Protein AF-A0A377CX10-F1 (afdb_monomer_lite)

Sequence (131 aa):
MAEQKCSKILAFAHIMMVLTVMFFVFSCVLSLTPADLAAAKEQNISILSYLANHFNAPVIAWMAPIIAIIAITKSFLGHYLGAREGFNGMVIKSLRGKGKSIEINKLNRITALFMLVTTWIVATLNPSILV

Secondary structure (DSSP, 8-state):
-HHHHHHHHHHHHHHHHHHHHHHHHHHHHHHS-HHHHHHHHHTT--HHHHHHHHTT-HHHHHHHHHHHHHHHHHHHHHHHHHHHHHHHHHHHHHHHTTT----HHHHHHHHHHHHHHHHHHHHHT---S--

Radius of gyration: 20.8 Å; chains: 1; bounding box: 44×31×50 Å

Organism: Escherichia coli (NCBI:txid562)

pLDDT: mean 85.75, std 7.41, range [42.53, 96.75]

Foldseek 3Di:
DVVVVVVVVVVVVVVVVVVVVVVVVVVLPVVDDPVLVVVCQVVLHDSLCSCCVVVVPVVSNVVVVVVVVVVCVVVCVVCLVVQLVVQLVVVQVVQVVVVHHDDPVVSSVVSVVVVVVVVVVCVVVVPRPPD

Structure (mmCIF, N/CA/C/O backbone):
data_AF-A0A377CX10-F1
#
_entry.id   AF-A0A377CX10-F1
#
loop_
_atom_site.group_PDB
_atom_site.id
_atom_site.type_symbol
_atom_site.label_atom_id
_atom_site.label_alt_id
_atom_site.label_comp_id
_atom_site.label_asym_id
_atom_site.label_entity_id
_atom_site.label_seq_id
_atom_site.pdbx_PDB_ins_code
_atom_site.Cartn_x
_atom_site.Cartn_y
_atom_site.Cartn_z
_atom_site.occupancy
_atom_site.B_iso_or_equiv
_atom_site.auth_seq_id
_atom_site.auth_comp_id
_atom_site.auth_asym_id
_atom_site.auth_atom_id
_atom_site.pdbx_PDB_model_num
ATOM 1 N N . MET A 1 1 ? 16.062 14.498 25.270 1.00 61.44 1 MET A N 1
ATOM 2 C CA . MET A 1 1 ? 17.127 13.808 24.492 1.00 61.44 1 MET A CA 1
ATOM 3 C C . MET A 1 1 ? 16.596 12.645 23.644 1.00 61.44 1 MET A C 1
ATOM 5 O O . MET A 1 1 ? 17.013 12.532 22.497 1.00 61.44 1 MET A O 1
ATOM 9 N N . ALA A 1 2 ? 15.685 11.801 24.154 1.00 74.69 2 ALA A N 1
ATOM 10 C CA . ALA A 1 2 ? 15.096 10.694 23.383 1.00 74.69 2 ALA A CA 1
ATOM 11 C C . ALA A 1 2 ? 14.284 11.163 22.156 1.00 74.69 2 ALA A C 1
ATOM 13 O O . ALA A 1 2 ? 14.487 10.637 21.067 1.00 74.69 2 ALA A O 1
ATOM 14 N N . GLU A 1 3 ? 13.465 12.213 22.291 1.00 82.62 3 GLU A N 1
ATOM 15 C CA . GLU A 1 3 ? 12.688 12.771 21.168 1.00 82.62 3 GLU A CA 1
ATOM 16 C C . GLU A 1 3 ? 13.556 13.279 20.013 1.00 82.62 3 GLU A C 1
ATOM 18 O O . GLU A 1 3 ? 13.251 13.019 18.856 1.00 82.62 3 GLU A O 1
ATOM 23 N N . GLN A 1 4 ? 14.680 13.944 20.300 1.00 85.38 4 GLN A N 1
ATOM 24 C CA . GLN A 1 4 ? 15.583 14.438 19.252 1.00 85.38 4 GLN A CA 1
ATOM 25 C C . GLN A 1 4 ? 16.254 13.294 18.481 1.00 85.38 4 GLN A C 1
ATOM 27 O O . GLN A 1 4 ? 16.396 13.372 17.262 1.00 85.38 4 GLN A O 1
ATOM 32 N N . LYS A 1 5 ? 16.655 12.216 19.172 1.00 84.56 5 LYS A N 1
ATOM 33 C CA . LYS A 1 5 ? 17.199 11.016 18.516 1.00 84.56 5 LYS A CA 1
ATOM 34 C C . LYS A 1 5 ? 16.119 10.292 17.708 1.00 84.56 5 LYS A C 1
ATOM 36 O O . LYS A 1 5 ? 16.375 9.923 16.568 1.00 84.56 5 LYS A O 1
ATOM 41 N N . CYS A 1 6 ? 14.916 10.153 18.263 1.00 91.38 6 CYS A N 1
ATOM 42 C CA . CYS A 1 6 ? 13.776 9.543 17.581 1.00 91.38 6 CYS A CA 1
ATOM 43 C C . CYS A 1 6 ? 13.382 10.327 16.321 1.00 91.38 6 CYS A C 1
ATOM 45 O O . CYS A 1 6 ? 13.216 9.738 15.259 1.00 91.38 6 CYS A O 1
ATOM 47 N N . SER A 1 7 ? 13.317 11.657 16.414 1.00 91.62 7 SER A N 1
ATOM 48 C CA . SER A 1 7 ? 13.024 12.550 15.289 1.00 91.62 7 SER A CA 1
ATOM 49 C C . SER A 1 7 ? 14.076 12.436 14.180 1.00 91.62 7 SER A C 1
ATOM 51 O O . SER A 1 7 ? 13.725 12.291 13.012 1.00 91.62 7 SER A O 1
ATOM 53 N N . LYS A 1 8 ? 15.369 12.378 14.533 1.00 92.12 8 LYS A N 1
ATOM 54 C CA . LYS A 1 8 ? 16.454 12.145 13.563 1.00 92.12 8 LYS A CA 1
ATOM 55 C C . LYS A 1 8 ? 16.336 10.796 12.852 1.00 92.12 8 LYS A C 1
ATOM 57 O O . LYS A 1 8 ? 16.504 10.740 11.637 1.00 92.12 8 LYS A O 1
ATOM 62 N N . ILE A 1 9 ? 16.037 9.724 13.588 1.00 94.50 9 ILE A N 1
ATOM 63 C CA . ILE A 1 9 ? 15.842 8.386 13.006 1.00 94.50 9 ILE A CA 1
ATOM 64 C C . ILE A 1 9 ? 14.635 8.390 12.067 1.00 94.50 9 ILE A C 1
ATOM 66 O O . ILE A 1 9 ? 14.729 7.873 10.958 1.00 94.50 9 ILE A O 1
ATOM 70 N N . LEU A 1 10 ? 13.524 9.004 12.480 1.00 93.12 10 LEU A N 1
ATOM 71 C CA . LEU A 1 10 ? 12.310 9.085 11.673 1.00 93.12 10 LEU A CA 1
ATOM 72 C C . LEU A 1 10 ? 12.538 9.884 10.383 1.00 93.12 10 LEU A C 1
ATOM 74 O O . LEU A 1 10 ? 12.134 9.445 9.309 1.00 93.12 10 LEU A O 1
ATOM 78 N N . ALA A 1 11 ? 13.244 11.013 10.470 1.00 94.12 11 ALA A N 1
ATOM 79 C CA . ALA A 1 11 ? 13.621 11.805 9.305 1.00 94.12 11 ALA A CA 1
ATOM 80 C C . ALA A 1 11 ? 14.492 10.995 8.334 1.00 94.12 11 ALA A C 1
ATOM 82 O O . ALA A 1 11 ? 14.206 10.955 7.138 1.00 94.12 11 ALA A O 1
ATOM 83 N N . PHE A 1 12 ? 15.509 10.291 8.840 1.00 96.06 12 PHE A N 1
ATOM 84 C CA . PHE A 1 12 ? 16.362 9.448 8.003 1.00 96.06 12 PHE A CA 1
ATOM 85 C C . PHE A 1 12 ? 15.586 8.282 7.375 1.00 96.06 12 PHE A C 1
ATOM 87 O O . PHE A 1 12 ? 15.741 8.014 6.187 1.00 96.06 12 PHE A O 1
ATOM 94 N N . ALA A 1 13 ? 14.699 7.632 8.131 1.00 94.94 13 ALA A N 1
ATOM 95 C CA . ALA A 1 13 ? 13.842 6.564 7.624 1.00 94.94 13 ALA A CA 1
ATOM 96 C C . ALA A 1 13 ? 12.927 7.052 6.490 1.00 94.94 13 ALA A C 1
ATOM 98 O O . ALA A 1 13 ? 12.787 6.365 5.478 1.00 94.94 13 ALA A O 1
ATOM 99 N N . HIS A 1 14 ? 12.349 8.251 6.615 1.00 95.00 14 HIS A N 1
ATOM 100 C CA . HIS A 1 14 ? 11.552 8.850 5.545 1.00 95.00 14 HIS A CA 1
ATOM 101 C C . HIS A 1 14 ? 12.389 9.200 4.317 1.00 95.00 14 HIS A C 1
ATOM 103 O O . HIS A 1 14 ? 11.977 8.885 3.204 1.00 95.00 14 HIS A O 1
ATOM 109 N N . ILE A 1 15 ? 13.579 9.778 4.500 1.00 96.62 15 ILE A N 1
ATOM 110 C CA . ILE A 1 15 ? 14.500 10.064 3.391 1.00 96.62 15 ILE A CA 1
ATOM 111 C C . ILE A 1 15 ? 14.867 8.770 2.652 1.00 96.62 15 ILE A C 1
ATOM 113 O O . ILE A 1 15 ? 14.784 8.719 1.427 1.00 96.62 15 ILE A O 1
ATOM 117 N N . MET A 1 16 ? 15.204 7.702 3.380 1.00 96.12 16 MET A N 1
ATOM 118 C CA . MET A 1 16 ? 15.503 6.390 2.797 1.00 96.12 16 MET A CA 1
ATOM 119 C C . MET A 1 16 ? 14.306 5.809 2.041 1.00 96.12 16 MET A C 1
ATOM 121 O O . MET A 1 16 ? 14.467 5.300 0.932 1.00 96.12 16 MET A O 1
ATOM 125 N N . MET A 1 17 ? 13.095 5.925 2.590 1.00 94.38 17 MET A N 1
ATOM 126 C CA . MET A 1 17 ? 11.873 5.483 1.917 1.00 94.38 17 MET A CA 1
ATOM 127 C C . MET A 1 17 ? 11.654 6.236 0.599 1.00 94.38 17 MET A C 1
ATOM 129 O O . MET A 1 17 ? 11.425 5.612 -0.432 1.00 94.38 17 MET A O 1
ATOM 133 N N . VAL A 1 18 ? 11.767 7.565 0.604 1.00 95.44 18 VAL A N 1
ATOM 134 C CA . VAL A 1 18 ? 11.583 8.376 -0.608 1.00 95.44 18 VAL A CA 1
ATOM 135 C C . VAL A 1 18 ? 12.644 8.040 -1.653 1.00 95.44 18 VAL A C 1
ATOM 137 O O . VAL A 1 18 ? 12.302 7.795 -2.806 1.00 95.44 18 VAL A O 1
ATOM 140 N N . LEU A 1 19 ? 13.918 7.974 -1.259 1.00 96.75 19 LEU A N 1
ATOM 141 C CA . LEU A 1 19 ? 15.014 7.679 -2.183 1.00 96.75 19 LEU A CA 1
ATOM 142 C C . LEU A 1 19 ? 14.867 6.303 -2.832 1.00 96.75 19 LEU A C 1
ATOM 144 O O . LEU A 1 19 ? 15.042 6.179 -4.041 1.00 96.75 19 LEU A O 1
ATOM 148 N N . THR A 1 20 ? 14.507 5.282 -2.055 1.00 93.94 20 THR A N 1
ATOM 149 C CA . THR A 1 20 ? 14.314 3.922 -2.580 1.00 93.94 20 THR A CA 1
ATOM 150 C C . THR A 1 20 ? 13.128 3.833 -3.539 1.00 93.94 20 THR A C 1
ATOM 152 O O . THR A 1 20 ? 13.256 3.229 -4.603 1.00 93.94 20 THR A O 1
ATOM 155 N N . VAL A 1 21 ? 12.004 4.484 -3.224 1.00 92.12 21 VAL A N 1
ATOM 156 C CA . VAL A 1 21 ? 10.834 4.529 -4.115 1.00 92.12 21 VAL A CA 1
ATOM 157 C C . VAL A 1 21 ? 11.153 5.287 -5.403 1.00 92.12 21 VAL A C 1
ATOM 159 O O . VAL A 1 21 ? 10.852 4.794 -6.486 1.00 92.12 21 VAL A O 1
ATOM 162 N N . MET A 1 22 ? 11.802 6.451 -5.318 1.00 94.69 22 MET A N 1
ATOM 163 C CA . MET A 1 22 ? 12.169 7.233 -6.504 1.00 94.69 22 MET A CA 1
ATOM 164 C C . MET A 1 22 ? 13.180 6.498 -7.383 1.00 94.69 22 MET A C 1
ATOM 166 O O . MET A 1 22 ? 13.009 6.453 -8.598 1.00 94.69 22 MET A O 1
ATOM 170 N N . PHE A 1 23 ? 14.191 5.861 -6.786 1.00 94.19 23 PHE A N 1
ATOM 171 C CA . PHE A 1 23 ? 15.148 5.034 -7.522 1.00 94.19 23 PHE A CA 1
ATOM 172 C C . PHE A 1 23 ? 14.450 3.899 -8.282 1.00 94.19 23 PHE A C 1
ATOM 174 O O . PHE A 1 23 ? 14.726 3.683 -9.462 1.00 94.19 23 PHE A O 1
ATOM 181 N N . PHE A 1 24 ? 13.498 3.216 -7.640 1.00 88.75 24 PHE A N 1
ATOM 182 C CA . PHE A 1 24 ? 12.701 2.175 -8.284 1.00 88.75 24 PHE A CA 1
ATOM 183 C C . PHE A 1 24 ? 11.862 2.718 -9.451 1.00 88.75 24 PHE A C 1
ATOM 185 O O . PHE A 1 24 ? 11.853 2.120 -10.527 1.00 88.75 24 PHE A O 1
ATOM 192 N N . VAL A 1 25 ? 11.207 3.871 -9.278 1.00 89.38 25 VAL A N 1
ATOM 193 C CA . VAL A 1 25 ? 10.421 4.518 -10.342 1.00 89.38 25 VAL A CA 1
ATOM 194 C C . VAL A 1 25 ? 11.303 4.878 -11.537 1.00 89.38 25 VAL A C 1
ATOM 196 O O . VAL A 1 25 ? 10.965 4.519 -12.662 1.00 89.38 25 VAL A O 1
ATOM 199 N N . PHE A 1 26 ? 12.455 5.520 -11.318 1.00 90.88 26 PHE A N 1
ATOM 200 C CA . PHE A 1 26 ? 13.379 5.852 -12.407 1.00 90.88 26 PHE A CA 1
ATOM 201 C C . PHE A 1 26 ? 13.919 4.606 -13.109 1.00 90.88 26 PHE A C 1
ATOM 203 O O . PHE A 1 26 ? 13.979 4.582 -14.335 1.00 90.88 26 PHE A O 1
ATOM 210 N N . SER A 1 27 ? 14.254 3.552 -12.359 1.00 90.06 27 SER A N 1
ATOM 211 C CA . SER A 1 27 ? 14.671 2.274 -12.939 1.00 90.06 27 SER A CA 1
ATOM 212 C C . SER A 1 27 ? 13.586 1.681 -13.842 1.00 90.06 27 SER A C 1
ATOM 214 O O . SER A 1 27 ? 13.904 1.235 -14.943 1.00 90.06 27 SER A O 1
ATOM 216 N N . CYS A 1 28 ? 12.313 1.741 -13.438 1.00 86.12 28 CYS A N 1
ATOM 217 C CA . CYS A 1 28 ? 11.197 1.286 -14.267 1.00 86.12 28 CYS A CA 1
ATOM 218 C C . CYS A 1 28 ? 11.023 2.150 -15.522 1.00 86.12 28 CYS A C 1
ATOM 220 O O . CYS A 1 28 ? 10.889 1.601 -16.606 1.00 86.12 28 CYS A O 1
ATOM 222 N N . VAL A 1 29 ? 11.074 3.481 -15.401 1.00 86.94 29 VAL A N 1
ATOM 223 C CA . VAL A 1 29 ? 10.927 4.408 -16.543 1.00 86.94 29 VAL A CA 1
ATOM 224 C C . VAL A 1 29 ? 12.059 4.251 -17.563 1.00 86.94 29 VAL A C 1
ATOM 226 O O . VAL A 1 29 ? 11.819 4.355 -18.758 1.00 86.94 29 VAL A O 1
ATOM 229 N N . LEU A 1 30 ? 13.286 3.979 -17.114 1.00 87.50 30 LEU A N 1
ATOM 230 C CA . LEU A 1 30 ? 14.417 3.713 -18.009 1.00 87.50 30 LEU A CA 1
ATOM 231 C C . LEU A 1 30 ? 14.353 2.322 -18.661 1.00 87.50 30 LEU A C 1
ATOM 233 O O . LEU A 1 30 ? 14.984 2.117 -19.695 1.00 87.50 30 LEU A O 1
ATOM 237 N N . SER A 1 31 ? 13.622 1.375 -18.062 1.00 85.69 31 SER A N 1
ATOM 238 C CA . SER A 1 31 ? 13.535 -0.018 -18.534 1.00 85.69 31 SER A CA 1
ATOM 239 C C . SER A 1 31 ? 12.270 -0.323 -19.341 1.00 85.69 31 SER A C 1
ATOM 241 O O . SER A 1 31 ? 12.249 -1.316 -20.061 1.00 85.69 31 SER A O 1
ATOM 243 N N . LEU A 1 32 ? 11.214 0.480 -19.199 1.00 85.12 32 LEU A N 1
ATOM 244 C CA . LEU A 1 32 ? 9.900 0.256 -19.802 1.00 85.12 32 LEU A CA 1
ATOM 245 C C . LEU A 1 32 ? 9.520 1.409 -20.725 1.00 85.12 32 LEU A C 1
ATOM 247 O O . LEU A 1 32 ? 9.700 2.580 -20.392 1.00 85.12 32 LEU A O 1
ATOM 251 N N . THR A 1 33 ? 8.918 1.083 -21.864 1.00 86.00 33 THR A N 1
ATOM 252 C CA . THR A 1 33 ? 8.343 2.092 -22.755 1.00 86.00 33 THR A CA 1
ATOM 253 C C . THR A 1 33 ? 6.966 2.555 -22.252 1.00 86.00 33 THR A C 1
ATOM 255 O O . THR A 1 33 ? 6.312 1.861 -21.468 1.00 86.00 33 THR A O 1
ATOM 258 N N . PRO A 1 34 ? 6.444 3.701 -22.728 1.00 83.75 34 PRO A N 1
ATOM 259 C CA . PRO A 1 34 ? 5.070 4.108 -22.427 1.00 83.75 34 PRO A CA 1
ATOM 260 C C . PRO A 1 34 ? 4.017 3.068 -22.845 1.00 83.75 34 PRO A C 1
ATOM 262 O O . PRO A 1 34 ? 2.981 2.951 -22.192 1.00 83.75 34 PRO A O 1
ATOM 265 N N . ALA A 1 35 ? 4.289 2.293 -23.902 1.00 85.75 35 ALA A N 1
ATOM 266 C CA . ALA A 1 35 ? 3.412 1.215 -24.356 1.00 85.75 35 ALA A CA 1
ATOM 267 C C . ALA A 1 35 ? 3.374 0.046 -23.357 1.00 85.75 35 ALA A C 1
ATOM 269 O O . ALA A 1 35 ? 2.303 -0.492 -23.088 1.00 85.75 35 ALA A O 1
ATOM 270 N N . ASP A 1 36 ? 4.511 -0.288 -22.741 1.00 85.50 36 ASP A N 1
ATOM 271 C CA . ASP A 1 36 ? 4.590 -1.318 -21.700 1.00 85.50 36 ASP A CA 1
ATOM 272 C C . ASP A 1 36 ? 3.782 -0.943 -20.452 1.00 85.50 36 ASP A C 1
ATOM 274 O O . ASP A 1 36 ? 3.078 -1.770 -19.874 1.00 85.50 36 ASP A O 1
ATOM 278 N N . LEU A 1 37 ? 3.838 0.329 -20.049 1.00 83.06 37 LEU A N 1
ATOM 279 C CA . LEU A 1 37 ? 3.054 0.842 -18.923 1.00 83.06 37 LEU A CA 1
ATOM 280 C C . LEU A 1 37 ? 1.549 0.822 -19.222 1.00 83.06 37 LEU A C 1
ATOM 282 O O . LEU A 1 37 ? 0.751 0.499 -18.340 1.00 83.06 37 LEU A O 1
ATOM 286 N N . ALA A 1 38 ? 1.157 1.129 -20.462 1.00 84.38 38 ALA A N 1
ATOM 287 C CA . ALA A 1 38 ? -0.231 1.022 -20.904 1.00 84.38 38 ALA A CA 1
ATOM 288 C C . ALA A 1 38 ? -0.716 -0.437 -20.894 1.00 84.38 38 ALA A C 1
ATOM 290 O O . ALA A 1 38 ? -1.801 -0.707 -20.383 1.00 84.38 38 ALA A O 1
ATOM 291 N N . ALA A 1 39 ? 0.111 -1.378 -21.356 1.00 84.62 39 ALA A N 1
ATOM 292 C CA . ALA A 1 39 ? -0.195 -2.806 -21.319 1.00 84.62 39 ALA A CA 1
ATOM 293 C C . ALA A 1 39 ? -0.317 -3.337 -19.880 1.00 84.62 39 ALA A C 1
ATOM 295 O O . ALA A 1 39 ? -1.248 -4.081 -19.572 1.00 84.62 39 ALA A O 1
ATOM 296 N N . ALA A 1 40 ? 0.568 -2.917 -18.968 1.00 83.69 40 ALA A N 1
ATOM 297 C CA . ALA A 1 40 ? 0.468 -3.256 -17.547 1.00 83.69 40 ALA A CA 1
ATOM 298 C C . ALA A 1 40 ? -0.840 -2.737 -16.919 1.00 83.69 40 ALA A C 1
ATOM 300 O O . ALA A 1 40 ? -1.472 -3.446 -16.132 1.00 83.69 40 ALA A O 1
ATOM 301 N N . LYS A 1 41 ? -1.265 -1.521 -17.299 1.00 80.81 41 LYS A N 1
ATOM 302 C CA . LYS A 1 41 ? -2.538 -0.923 -16.872 1.00 80.81 41 LYS A CA 1
ATOM 303 C C . LYS A 1 41 ? -3.739 -1.690 -17.417 1.00 80.81 41 LYS A C 1
ATOM 305 O O . LYS A 1 41 ? -4.652 -1.985 -16.654 1.00 80.81 41 LYS A O 1
ATOM 310 N N . GLU A 1 42 ? -3.731 -2.047 -18.698 1.00 83.12 42 GLU A N 1
ATOM 311 C CA . GLU A 1 42 ? -4.802 -2.825 -19.330 1.00 83.12 42 GLU A CA 1
ATOM 312 C C . GLU A 1 42 ? -4.960 -4.198 -18.663 1.00 83.12 42 GLU A C 1
ATOM 314 O O . GLU A 1 42 ? -6.065 -4.599 -18.296 1.00 83.12 42 GLU A O 1
ATOM 319 N N . GLN A 1 43 ? -3.839 -4.865 -18.381 1.00 80.69 43 GLN A N 1
ATOM 320 C CA . GLN A 1 43 ? -3.808 -6.153 -17.686 1.00 80.69 43 GLN A CA 1
ATOM 321 C C . GLN A 1 43 ? -4.134 -6.059 -16.187 1.00 80.69 43 GLN A C 1
ATOM 323 O O . GLN A 1 43 ? -4.306 -7.095 -15.548 1.00 80.69 43 GLN A O 1
ATOM 328 N N . ASN A 1 44 ? -4.235 -4.854 -15.609 1.00 82.31 44 ASN A N 1
ATOM 329 C CA . ASN A 1 44 ? -4.490 -4.637 -14.180 1.00 82.31 44 ASN A CA 1
ATOM 330 C C . ASN A 1 44 ? -3.507 -5.381 -13.255 1.00 82.31 44 ASN A C 1
ATOM 332 O O . ASN A 1 44 ? -3.861 -5.822 -12.161 1.00 82.31 44 ASN A O 1
ATOM 336 N N . ILE A 1 45 ? -2.248 -5.506 -13.679 1.00 82.31 45 ILE A N 1
ATOM 337 C CA . ILE A 1 45 ? -1.189 -6.137 -12.887 1.00 82.31 45 ILE A CA 1
ATOM 338 C C . ILE A 1 45 ? -0.215 -5.096 -12.339 1.00 82.31 45 ILE A C 1
ATOM 340 O O . ILE A 1 45 ? -0.074 -3.990 -12.858 1.00 82.31 45 ILE A O 1
ATOM 344 N N . SER A 1 46 ? 0.498 -5.453 -11.271 1.00 84.56 46 SER A N 1
ATOM 345 C CA . SER A 1 46 ? 1.563 -4.600 -10.747 1.00 84.56 46 SER A CA 1
ATOM 346 C C . SER A 1 46 ? 2.736 -4.512 -11.728 1.00 84.56 46 SER A C 1
ATOM 348 O O . SER A 1 46 ? 3.059 -5.485 -12.409 1.00 84.56 46 SER A O 1
ATOM 350 N N . ILE A 1 47 ? 3.443 -3.376 -11.735 1.00 83.19 47 ILE A N 1
ATOM 351 C CA . ILE A 1 47 ? 4.654 -3.170 -12.555 1.00 83.19 47 ILE A CA 1
ATOM 352 C C . ILE A 1 47 ? 5.698 -4.266 -12.306 1.00 83.19 47 ILE A C 1
ATOM 354 O O . ILE A 1 47 ? 6.349 -4.723 -13.237 1.00 83.19 47 ILE A O 1
ATOM 358 N N . LEU A 1 48 ? 5.820 -4.745 -11.064 1.00 81.06 48 LEU A N 1
ATOM 359 C CA . LEU A 1 48 ? 6.728 -5.842 -10.729 1.00 81.06 48 LEU A CA 1
ATOM 360 C C . LEU A 1 48 ? 6.325 -7.163 -11.408 1.00 81.06 48 LEU A C 1
ATOM 362 O O . LEU A 1 48 ? 7.192 -7.879 -11.901 1.00 81.06 48 LEU A O 1
ATOM 366 N N . SER A 1 49 ? 5.023 -7.468 -11.467 1.00 82.00 49 SER A N 1
ATOM 367 C CA . SER A 1 49 ? 4.519 -8.644 -12.195 1.00 82.00 49 SER A CA 1
ATOM 368 C C . SER A 1 49 ? 4.694 -8.480 -13.704 1.00 82.00 49 SER A C 1
ATOM 370 O O . SER A 1 49 ? 5.069 -9.432 -14.380 1.00 82.00 49 SER A O 1
ATOM 372 N N . TYR A 1 50 ? 4.489 -7.267 -14.229 1.00 83.81 50 TYR A N 1
ATOM 373 C CA . TYR A 1 50 ? 4.732 -6.968 -15.641 1.00 83.81 50 TYR A CA 1
ATOM 374 C C . TYR A 1 50 ? 6.206 -7.167 -16.010 1.00 83.81 50 TYR A C 1
ATOM 376 O O . TYR A 1 50 ? 6.508 -7.883 -16.959 1.00 83.81 50 TYR A O 1
ATOM 384 N N . LEU A 1 51 ? 7.132 -6.609 -15.222 1.00 80.88 51 LEU A N 1
ATOM 385 C CA . LEU A 1 51 ? 8.575 -6.778 -15.409 1.00 80.88 51 LEU A CA 1
ATOM 386 C C . LEU A 1 51 ? 8.992 -8.252 -15.357 1.00 80.88 51 LEU A C 1
ATOM 388 O O . LEU A 1 51 ? 9.795 -8.686 -16.180 1.00 80.88 51 LEU A O 1
ATOM 392 N N . ALA A 1 52 ? 8.434 -9.029 -14.424 1.00 80.25 52 ALA A N 1
ATOM 393 C CA . ALA A 1 52 ? 8.711 -10.460 -14.321 1.00 80.25 52 ALA A CA 1
ATOM 394 C C . ALA A 1 52 ? 8.336 -11.219 -15.604 1.00 80.25 52 ALA A C 1
ATOM 396 O O . ALA A 1 52 ? 9.113 -12.054 -16.070 1.00 80.25 52 ALA A O 1
ATOM 397 N N . ASN A 1 53 ? 7.177 -10.891 -16.182 1.00 78.31 53 ASN A N 1
ATOM 398 C CA . ASN A 1 53 ? 6.674 -11.501 -17.410 1.00 78.31 53 ASN A CA 1
ATOM 399 C C . ASN A 1 53 ? 7.444 -11.023 -18.648 1.00 78.31 53 ASN A C 1
ATOM 401 O O . ASN A 1 53 ? 7.823 -11.837 -19.485 1.00 78.31 53 ASN A O 1
ATOM 405 N N . HIS A 1 54 ? 7.711 -9.718 -18.749 1.00 78.38 54 HIS A N 1
ATOM 406 C CA . HIS A 1 54 ? 8.380 -9.111 -19.899 1.00 78.38 54 HIS A CA 1
ATOM 407 C C . HIS A 1 54 ? 9.837 -9.579 -20.034 1.00 78.38 54 HIS A C 1
ATOM 409 O O . HIS A 1 54 ? 10.280 -9.929 -21.125 1.00 78.38 54 HIS A O 1
ATOM 415 N N . PHE A 1 55 ? 10.578 -9.654 -18.924 1.00 78.25 55 PHE A N 1
ATOM 416 C CA . PHE A 1 55 ? 11.986 -10.066 -18.924 1.00 78.25 55 PHE A CA 1
ATOM 417 C C . PHE A 1 55 ? 12.200 -11.573 -18.712 1.00 78.25 55 PHE A C 1
ATOM 419 O O . PHE A 1 55 ? 13.348 -11.999 -18.605 1.00 78.25 55 PHE A O 1
ATOM 426 N N . ASN A 1 56 ? 11.128 -12.383 -18.636 1.00 72.88 56 ASN A N 1
ATOM 427 C CA . ASN A 1 56 ? 11.189 -13.811 -18.286 1.00 72.88 56 ASN A CA 1
ATOM 428 C C . ASN A 1 56 ? 12.129 -14.072 -17.095 1.00 72.88 56 ASN A C 1
ATOM 430 O O . ASN A 1 56 ? 13.010 -14.926 -17.153 1.00 72.88 56 ASN A O 1
ATOM 434 N N . ALA A 1 57 ? 11.980 -13.296 -16.019 1.00 77.06 57 ALA A N 1
ATOM 435 C CA . ALA A 1 57 ? 12.844 -13.375 -14.846 1.00 77.06 57 ALA A CA 1
ATOM 436 C C . ALA A 1 57 ? 12.214 -14.311 -13.793 1.00 77.06 57 ALA A C 1
ATOM 438 O O . ALA A 1 57 ? 11.451 -13.837 -12.943 1.00 77.06 57 ALA A O 1
ATOM 439 N N . PRO 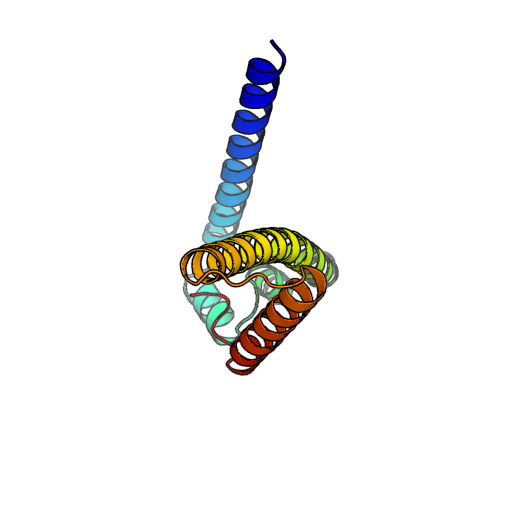A 1 58 ? 12.513 -15.630 -13.794 1.00 72.88 58 PRO A N 1
ATOM 440 C CA . PRO A 1 58 ? 11.806 -16.619 -12.971 1.00 72.88 58 PRO A CA 1
ATOM 441 C C . PRO A 1 58 ? 11.913 -16.341 -11.467 1.00 72.88 58 PRO A C 1
ATOM 443 O O . PRO A 1 58 ? 10.974 -16.599 -10.718 1.00 72.88 58 PRO A O 1
ATOM 446 N N . VAL A 1 59 ? 13.027 -15.749 -11.023 1.00 76.38 59 VAL A N 1
ATOM 447 C CA . VAL A 1 59 ? 13.222 -15.338 -9.624 1.00 76.38 59 VAL A CA 1
ATOM 448 C C . VAL A 1 59 ? 12.236 -14.233 -9.231 1.00 76.38 59 VAL A C 1
ATOM 450 O O . VAL A 1 59 ? 11.623 -14.296 -8.167 1.00 76.38 59 VAL A O 1
ATOM 453 N N . ILE A 1 60 ? 12.034 -13.234 -10.097 1.00 76.25 60 ILE A N 1
ATOM 454 C CA . ILE A 1 60 ? 11.112 -12.121 -9.834 1.00 76.25 60 ILE A CA 1
ATOM 455 C C . ILE A 1 60 ? 9.665 -12.618 -9.888 1.00 76.25 60 ILE A C 1
ATOM 457 O O . ILE A 1 60 ? 8.874 -12.242 -9.029 1.00 76.25 60 ILE A O 1
ATOM 461 N N . ALA A 1 61 ? 9.335 -13.515 -10.821 1.00 77.25 61 ALA A N 1
ATOM 462 C CA . ALA A 1 61 ? 7.998 -14.099 -10.939 1.00 77.25 61 ALA A CA 1
ATOM 463 C C . ALA A 1 61 ? 7.553 -14.834 -9.660 1.00 77.25 61 ALA A C 1
ATOM 465 O O . ALA A 1 61 ? 6.396 -14.729 -9.261 1.00 77.25 61 ALA A O 1
ATOM 466 N N . TRP A 1 62 ? 8.473 -15.527 -8.979 1.00 80.94 62 TRP A N 1
ATOM 467 C CA . TRP A 1 62 ? 8.184 -16.201 -7.709 1.00 80.94 62 TRP A CA 1
ATOM 468 C C . TRP A 1 62 ? 8.161 -15.258 -6.501 1.00 80.94 62 TRP A C 1
ATOM 470 O O . TRP A 1 62 ? 7.339 -15.426 -5.600 1.00 80.94 62 TRP A O 1
ATOM 480 N N . MET A 1 63 ? 9.042 -14.254 -6.459 1.00 82.50 63 MET A N 1
ATOM 481 C CA . MET A 1 63 ? 9.098 -13.330 -5.321 1.00 82.50 63 MET A CA 1
ATOM 482 C C . MET A 1 63 ? 8.023 -12.241 -5.363 1.00 82.50 63 MET A C 1
ATOM 484 O O . MET A 1 63 ? 7.582 -11.787 -4.307 1.00 82.50 63 MET A O 1
ATOM 488 N N . ALA A 1 64 ? 7.592 -11.808 -6.550 1.00 80.56 64 ALA A N 1
ATOM 489 C CA . ALA A 1 64 ? 6.660 -10.694 -6.705 1.00 80.56 64 ALA A CA 1
ATOM 490 C C . ALA A 1 64 ? 5.326 -10.904 -5.958 1.00 80.56 64 ALA A C 1
ATOM 492 O O . ALA A 1 64 ? 4.928 -9.987 -5.233 1.00 80.56 64 ALA A O 1
ATOM 493 N N . PRO A 1 65 ? 4.670 -12.083 -6.016 1.00 83.44 65 PRO A N 1
ATOM 494 C CA . PRO A 1 65 ? 3.461 -12.344 -5.235 1.00 83.44 65 PRO A CA 1
ATOM 495 C C . PRO A 1 65 ? 3.705 -12.305 -3.723 1.00 83.44 65 PRO A C 1
ATOM 497 O O . PRO A 1 65 ? 2.904 -11.742 -2.980 1.00 83.44 65 PRO A O 1
ATOM 500 N N . ILE A 1 66 ? 4.831 -12.853 -3.255 1.00 87.81 66 ILE A N 1
ATOM 501 C CA . ILE A 1 66 ? 5.184 -12.879 -1.827 1.00 87.81 66 ILE A CA 1
ATOM 502 C C . ILE A 1 66 ? 5.379 -11.450 -1.309 1.00 87.81 66 ILE A C 1
ATOM 504 O O . ILE A 1 66 ? 4.814 -11.069 -0.282 1.00 87.81 66 ILE A O 1
ATOM 508 N N . ILE A 1 67 ? 6.132 -10.635 -2.053 1.00 85.94 67 ILE A N 1
ATOM 509 C CA . ILE A 1 67 ? 6.355 -9.221 -1.736 1.00 85.94 67 ILE A CA 1
ATOM 510 C C . ILE A 1 67 ? 5.023 -8.467 -1.732 1.00 85.94 67 ILE A C 1
ATOM 512 O O . ILE A 1 67 ? 4.763 -7.704 -0.801 1.00 85.94 67 ILE A O 1
ATOM 516 N N . ALA A 1 68 ? 4.161 -8.708 -2.724 1.00 84.75 68 ALA A N 1
ATOM 517 C CA . ALA A 1 68 ? 2.847 -8.081 -2.809 1.00 84.75 68 ALA A CA 1
ATOM 518 C C . ALA A 1 68 ? 1.972 -8.421 -1.592 1.00 84.75 68 ALA A C 1
ATOM 520 O O . ALA A 1 68 ? 1.415 -7.514 -0.980 1.00 84.75 68 ALA A O 1
ATOM 521 N N . ILE A 1 69 ? 1.903 -9.689 -1.176 1.00 88.50 69 ILE A N 1
ATOM 522 C CA . ILE A 1 69 ? 1.113 -10.115 -0.008 1.00 88.50 69 ILE A CA 1
ATOM 523 C C . ILE A 1 69 ? 1.614 -9.443 1.273 1.00 88.50 69 ILE A C 1
ATOM 525 O O . ILE A 1 69 ? 0.811 -8.909 2.044 1.00 88.50 69 ILE A O 1
ATOM 529 N N . ILE A 1 70 ? 2.931 -9.427 1.503 1.00 90.50 70 ILE A N 1
ATOM 530 C CA . ILE A 1 70 ? 3.523 -8.786 2.687 1.00 90.50 70 ILE A CA 1
ATOM 531 C C . ILE A 1 70 ? 3.239 -7.279 2.673 1.00 90.50 70 ILE A C 1
ATOM 533 O O . ILE A 1 70 ? 2.835 -6.714 3.693 1.00 90.50 70 ILE A O 1
ATOM 537 N N . ALA A 1 71 ? 3.409 -6.626 1.521 1.00 86.69 71 ALA A N 1
ATOM 538 C CA . ALA A 1 71 ? 3.171 -5.196 1.363 1.00 86.69 71 ALA A CA 1
ATOM 539 C C . ALA A 1 71 ? 1.698 -4.827 1.597 1.00 86.69 71 ALA A C 1
ATOM 541 O O . ALA A 1 71 ? 1.416 -3.911 2.375 1.00 86.69 71 ALA A O 1
ATOM 542 N N . ILE A 1 72 ? 0.765 -5.566 0.988 1.00 87.31 72 ILE A N 1
ATOM 543 C CA . ILE A 1 72 ? -0.680 -5.375 1.163 1.00 87.31 72 ILE A CA 1
ATOM 544 C C . ILE A 1 72 ? -1.056 -5.591 2.624 1.00 87.31 72 ILE A C 1
ATOM 546 O O . ILE A 1 72 ? -1.715 -4.736 3.203 1.00 87.31 72 ILE A O 1
ATOM 550 N N . THR A 1 73 ? -0.589 -6.670 3.254 1.00 89.19 73 THR A N 1
ATOM 551 C CA . THR A 1 73 ? -0.918 -6.975 4.656 1.00 89.19 73 THR A CA 1
ATOM 552 C C . THR A 1 73 ? -0.422 -5.878 5.598 1.00 89.19 73 THR A C 1
ATOM 554 O O . THR A 1 73 ? -1.178 -5.389 6.438 1.00 89.19 73 THR A O 1
ATOM 557 N N . LYS A 1 74 ? 0.831 -5.431 5.435 1.00 88.88 74 LYS A N 1
ATOM 558 C CA . LYS A 1 74 ? 1.403 -4.339 6.237 1.00 88.88 74 LYS A CA 1
ATOM 559 C C . LYS A 1 74 ? 0.619 -3.039 6.050 1.00 88.88 74 LYS A C 1
ATOM 561 O O . LYS A 1 74 ? 0.285 -2.381 7.034 1.00 88.88 74 LYS A O 1
ATOM 566 N N . SER A 1 75 ? 0.337 -2.671 4.801 1.00 88.88 75 SER A N 1
ATOM 567 C CA . SER A 1 75 ? -0.421 -1.460 4.482 1.00 88.88 75 SER A CA 1
ATOM 568 C C . SER A 1 75 ? -1.843 -1.536 5.042 1.00 88.88 75 SER A C 1
ATOM 570 O O . SER A 1 75 ? -2.302 -0.596 5.693 1.00 88.88 75 SER A O 1
ATOM 572 N N . PHE A 1 76 ? -2.509 -2.680 4.871 1.00 87.75 76 PHE A N 1
ATOM 573 C CA . PHE A 1 76 ? -3.865 -2.931 5.344 1.00 87.75 76 PHE A CA 1
ATOM 574 C C . PHE A 1 76 ? -3.979 -2.754 6.855 1.00 87.75 76 PHE A C 1
ATOM 576 O O . PHE A 1 76 ? -4.876 -2.049 7.300 1.00 87.75 76 PHE A O 1
ATOM 583 N N . LEU A 1 77 ? -3.063 -3.315 7.653 1.00 87.75 77 LEU A N 1
ATOM 584 C CA . LEU A 1 77 ? -3.117 -3.183 9.114 1.00 87.75 77 LEU A CA 1
ATOM 585 C C . LEU A 1 77 ? -3.033 -1.723 9.573 1.00 87.75 77 LEU A C 1
ATOM 587 O O . LEU A 1 77 ? -3.804 -1.315 10.441 1.00 87.75 77 LEU A O 1
ATOM 591 N N . GLY A 1 78 ? -2.141 -0.929 8.976 1.00 87.69 78 GLY A N 1
ATOM 592 C CA . GLY A 1 78 ? -2.018 0.495 9.297 1.00 87.69 78 GLY A CA 1
ATOM 593 C C . GLY A 1 78 ? -3.301 1.270 8.992 1.00 87.69 78 GLY A C 1
ATOM 594 O O . GLY A 1 78 ? -3.820 1.980 9.855 1.00 87.69 78 GLY A O 1
ATOM 595 N N . HIS A 1 79 ? -3.857 1.079 7.794 1.00 88.50 79 HIS A N 1
ATOM 596 C CA . HIS A 1 79 ? -5.099 1.736 7.382 1.00 88.50 79 HIS A CA 1
ATOM 597 C C . HIS A 1 79 ? -6.308 1.248 8.187 1.00 88.50 79 HIS A C 1
ATOM 599 O O . HIS A 1 79 ? -7.115 2.065 8.618 1.00 88.50 79 HIS A O 1
ATOM 605 N N . TYR A 1 80 ? -6.417 -0.056 8.449 1.00 88.69 80 TYR A N 1
ATOM 606 C CA . TYR A 1 80 ? -7.494 -0.653 9.238 1.00 88.69 80 TYR A CA 1
ATOM 607 C C . TYR A 1 80 ? -7.505 -0.117 10.669 1.00 88.69 80 TYR A C 1
ATOM 609 O O . TYR A 1 80 ? -8.556 0.282 11.170 1.00 88.69 80 TYR A O 1
ATOM 617 N N . LEU A 1 81 ? -6.347 -0.076 11.338 1.00 89.62 81 LEU A N 1
ATOM 618 C CA . LEU A 1 81 ? -6.251 0.447 12.701 1.00 89.62 81 LEU A CA 1
ATOM 619 C C . LEU A 1 81 ? -6.610 1.935 12.751 1.00 89.62 81 LEU A C 1
ATOM 621 O O . LEU A 1 81 ? -7.440 2.313 13.579 1.00 89.62 81 LEU A O 1
ATOM 625 N N . GLY A 1 82 ? -6.069 2.743 11.833 1.00 89.00 82 GLY A N 1
ATOM 626 C CA . GLY A 1 82 ? -6.377 4.172 11.748 1.00 89.00 82 GLY A CA 1
ATOM 627 C C . GLY A 1 82 ? -7.848 4.451 11.425 1.00 89.00 82 GLY A C 1
ATOM 628 O O . GLY A 1 82 ? -8.490 5.256 12.100 1.00 89.00 82 GLY A O 1
ATOM 629 N N . ALA A 1 83 ? -8.423 3.746 10.447 1.00 88.19 83 ALA A N 1
ATOM 630 C CA . ALA A 1 83 ? -9.832 3.874 10.077 1.00 88.19 83 ALA A CA 1
ATOM 631 C C . ALA A 1 83 ? -10.760 3.428 11.213 1.00 88.19 83 ALA A C 1
ATOM 633 O O . ALA A 1 83 ? -11.745 4.105 11.505 1.00 88.19 83 ALA A O 1
ATOM 634 N N . ARG A 1 84 ? -10.430 2.325 11.897 1.00 88.12 84 ARG A N 1
ATOM 635 C CA . ARG A 1 84 ? -11.183 1.838 13.058 1.00 88.12 84 ARG A CA 1
ATOM 636 C C . ARG A 1 84 ? -11.189 2.861 14.182 1.00 88.12 84 ARG A C 1
ATOM 638 O O . ARG A 1 84 ? -12.245 3.134 14.743 1.00 88.12 84 ARG A O 1
ATOM 645 N N . GLU A 1 85 ? -10.027 3.405 14.523 1.00 89.50 85 GLU A N 1
ATOM 646 C CA . GLU A 1 85 ? -9.897 4.390 15.594 1.00 89.50 85 GLU A CA 1
ATOM 647 C C . GLU A 1 85 ? -10.630 5.691 15.246 1.00 89.50 85 GLU A C 1
ATOM 649 O O . GLU A 1 85 ? -11.434 6.173 16.046 1.00 89.50 85 GLU A O 1
ATOM 654 N N . GLY A 1 86 ? -10.458 6.193 14.019 1.00 89.06 86 GLY A N 1
ATOM 655 C CA . GLY A 1 86 ? -11.160 7.377 13.524 1.00 89.06 86 GLY A CA 1
ATOM 656 C C . GLY A 1 86 ? -12.681 7.207 13.504 1.00 89.06 86 GLY A C 1
ATOM 657 O O . GLY A 1 86 ? -13.409 8.061 14.018 1.00 89.06 86 GLY A O 1
ATOM 658 N N . PHE A 1 87 ? -13.179 6.088 12.971 1.00 88.44 87 PHE A N 1
ATOM 659 C CA . PHE A 1 87 ? -14.611 5.795 12.911 1.00 88.44 87 PHE A CA 1
ATOM 660 C C . PHE A 1 87 ? -15.213 5.610 14.306 1.00 88.44 87 PHE A C 1
ATOM 662 O O . PHE A 1 87 ? -16.220 6.242 14.634 1.00 88.44 87 PHE A O 1
ATOM 669 N N . ASN A 1 88 ? -14.574 4.810 15.166 1.00 90.62 88 ASN A N 1
ATOM 670 C CA . ASN A 1 88 ? -15.029 4.620 16.540 1.00 90.62 88 ASN A CA 1
ATOM 671 C C . ASN A 1 88 ? -15.068 5.955 17.298 1.00 90.62 88 ASN A C 1
ATOM 673 O O . ASN A 1 88 ? -16.059 6.248 17.969 1.00 90.62 88 ASN A O 1
ATOM 677 N N . GLY A 1 89 ? -14.030 6.786 17.159 1.00 89.19 89 GLY A N 1
ATOM 678 C CA . GLY A 1 89 ? -13.967 8.114 17.768 1.00 89.19 89 GLY A CA 1
ATOM 679 C C . GLY A 1 89 ? -15.104 9.027 17.306 1.00 89.19 89 GLY A C 1
ATOM 680 O O . GLY A 1 89 ? -15.738 9.693 18.129 1.00 89.19 89 GLY A O 1
ATOM 681 N N . MET A 1 90 ? -15.427 9.009 16.010 1.00 90.25 90 MET A N 1
ATOM 682 C CA . MET A 1 90 ? -16.535 9.782 15.443 1.00 90.25 90 MET A CA 1
ATOM 683 C C . MET A 1 90 ? -17.895 9.330 15.994 1.00 90.25 90 MET A C 1
ATOM 685 O O . MET A 1 90 ? -18.700 10.165 16.419 1.00 90.25 90 MET A O 1
ATOM 689 N N . VAL A 1 91 ? -18.139 8.017 16.057 1.00 89.12 91 VAL A N 1
ATOM 690 C CA . VAL A 1 91 ? -19.390 7.448 16.584 1.00 89.12 91 VAL A CA 1
ATOM 691 C C . VAL A 1 91 ? -19.549 7.745 18.075 1.00 89.12 91 VAL A C 1
ATOM 693 O O . VAL A 1 91 ? -20.607 8.216 18.492 1.00 89.12 91 VAL A O 1
ATOM 696 N N . ILE A 1 92 ? -18.501 7.543 18.880 1.00 90.12 92 ILE A N 1
ATOM 697 C CA . ILE A 1 92 ? -18.520 7.834 20.323 1.00 90.12 92 ILE A CA 1
ATOM 698 C C . ILE A 1 92 ? -18.806 9.320 20.566 1.00 90.12 92 ILE A C 1
ATOM 700 O O . ILE A 1 92 ? -19.659 9.654 21.391 1.00 90.12 92 ILE A O 1
ATOM 704 N N . LYS A 1 93 ? -18.144 10.220 19.827 1.00 89.25 93 LYS A N 1
ATOM 705 C CA . LYS A 1 93 ? -18.364 11.670 19.937 1.00 89.25 93 LYS A CA 1
ATOM 706 C C . LYS A 1 93 ? -19.809 12.051 19.596 1.00 89.25 93 LYS A C 1
ATOM 708 O O . LYS A 1 93 ? -20.417 12.832 20.325 1.00 89.25 93 LYS A O 1
ATOM 713 N N . SER A 1 94 ? -20.374 11.468 18.537 1.00 88.62 94 SER A N 1
ATOM 714 C CA . SER A 1 94 ? -21.765 11.702 18.122 1.00 88.62 94 SER A CA 1
ATOM 715 C C . SER A 1 94 ? -22.782 11.194 19.154 1.00 88.62 94 SER A C 1
ATOM 717 O O . SER A 1 94 ? -23.738 11.896 19.489 1.00 88.62 94 SER A O 1
ATOM 719 N N . LEU A 1 95 ? -22.561 9.999 19.711 1.00 88.25 95 LEU A N 1
ATOM 720 C CA . LEU A 1 95 ? -23.440 9.402 20.721 1.00 88.25 95 LEU A CA 1
ATOM 721 C C . LEU A 1 95 ? -23.398 10.157 22.051 1.00 88.25 95 LEU A C 1
ATOM 723 O O . LEU A 1 95 ? -24.454 10.409 22.635 1.00 88.25 95 LEU A O 1
ATOM 727 N N . ARG A 1 96 ? -22.212 10.606 22.481 1.00 87.62 96 ARG A N 1
ATOM 728 C CA . ARG A 1 96 ? -22.054 11.432 23.684 1.00 87.62 96 ARG A CA 1
ATOM 729 C C . ARG A 1 96 ? -22.825 12.749 23.573 1.00 87.62 96 ARG A C 1
ATOM 731 O O . ARG A 1 96 ? -23.471 13.144 24.536 1.00 87.62 96 ARG A O 1
ATOM 738 N N . GLY A 1 97 ? -22.835 13.377 22.393 1.00 83.50 97 GLY A N 1
ATOM 739 C CA . GLY A 1 97 ? -23.654 14.566 22.115 1.00 83.50 97 GLY A CA 1
ATOM 740 C C . GLY A 1 97 ? -25.170 14.326 22.194 1.00 83.50 97 GLY A C 1
ATOM 741 O O . GLY A 1 97 ? -25.931 15.275 22.337 1.00 83.50 97 GLY A O 1
ATOM 742 N N . LYS A 1 98 ? -25.612 13.063 22.145 1.00 86.44 98 LYS A N 1
ATOM 743 C CA . LYS A 1 98 ? -27.014 12.634 22.285 1.00 86.44 98 LYS A CA 1
ATOM 744 C C . LYS A 1 98 ? -27.316 11.993 23.648 1.00 86.44 98 LYS A C 1
ATOM 746 O O . LYS A 1 98 ? -28.374 11.388 23.805 1.00 86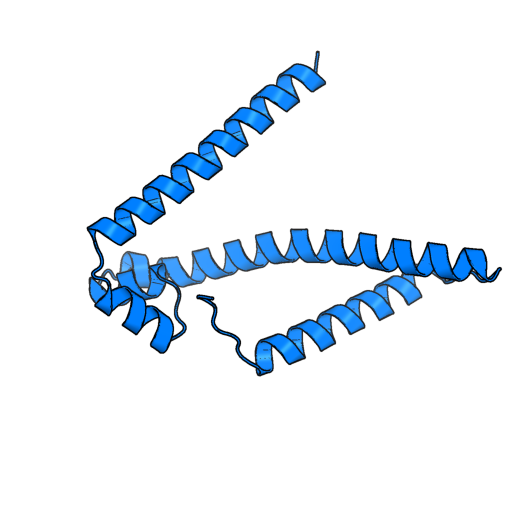.44 98 LYS A O 1
ATOM 751 N N . GLY A 1 99 ? -26.384 12.059 24.605 1.00 85.50 99 GLY A N 1
ATOM 752 C CA . GLY A 1 99 ? -26.520 11.442 25.930 1.00 85.50 99 GLY A CA 1
ATOM 753 C C . GLY A 1 99 ? -26.528 9.908 25.926 1.00 85.50 99 GLY A C 1
ATOM 754 O O . GLY A 1 99 ? -26.916 9.298 26.918 1.00 85.50 99 GLY A O 1
ATOM 755 N N . LYS A 1 100 ? -26.124 9.265 24.823 1.00 85.38 100 LYS A N 1
ATOM 756 C CA . LYS A 1 100 ? -26.094 7.803 24.683 1.00 85.38 100 LYS A CA 1
ATOM 757 C C . LYS A 1 100 ? -24.658 7.290 24.738 1.00 85.38 100 LYS A C 1
ATOM 759 O O . LYS A 1 100 ? -23.736 7.938 24.248 1.00 85.38 100 LYS A O 1
ATOM 764 N N . SER A 1 101 ? -24.472 6.101 25.295 1.00 83.44 101 SER A N 1
ATOM 765 C CA . SER A 1 101 ? -23.212 5.359 25.240 1.00 83.44 101 SER A CA 1
ATOM 766 C C . SER A 1 101 ? -23.398 4.070 24.440 1.00 83.44 101 SER A C 1
ATOM 768 O O . SER A 1 101 ? -24.510 3.559 24.291 1.00 83.44 101 SER A O 1
ATOM 770 N N . ILE A 1 102 ? -22.306 3.564 23.875 1.00 86.50 102 ILE A N 1
ATOM 771 C CA . ILE A 1 102 ? -22.264 2.270 23.196 1.00 86.50 102 ILE A CA 1
ATOM 772 C C . ILE A 1 102 ? -21.122 1.450 23.780 1.00 86.50 102 ILE A C 1
ATOM 774 O O . ILE A 1 102 ? -20.073 1.984 24.135 1.00 86.50 102 ILE A O 1
ATOM 778 N N . GLU A 1 103 ? -21.348 0.149 23.887 1.00 88.38 103 GLU A N 1
ATOM 779 C CA . GLU A 1 103 ? -20.348 -0.808 24.338 1.00 88.38 103 GLU A CA 1
ATOM 780 C C . GLU A 1 103 ? -19.259 -0.981 23.262 1.00 88.38 103 GLU A C 1
ATOM 782 O O . GLU A 1 103 ? -19.549 -1.034 22.061 1.00 88.38 103 GLU A 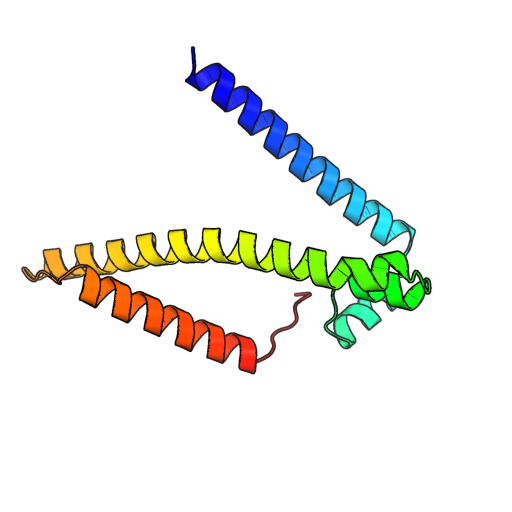O 1
ATOM 787 N N . ILE A 1 104 ? -17.992 -1.011 23.686 1.00 84.44 104 ILE A N 1
ATOM 788 C CA . ILE A 1 104 ? -16.839 -0.933 22.779 1.00 84.44 104 ILE A CA 1
ATOM 789 C C . ILE A 1 104 ? -16.740 -2.160 21.865 1.00 84.44 104 ILE A C 1
ATOM 791 O O . ILE A 1 104 ? -16.369 -2.014 20.699 1.00 84.44 104 ILE A O 1
ATOM 795 N N . ASN A 1 105 ? -17.116 -3.357 22.333 1.00 86.75 105 ASN A N 1
ATOM 796 C CA . ASN A 1 105 ? -17.072 -4.561 21.505 1.00 86.75 105 ASN A CA 1
ATOM 797 C C . ASN A 1 105 ? -18.169 -4.537 20.445 1.00 86.75 105 ASN A C 1
ATOM 799 O O . ASN A 1 105 ? -17.905 -4.884 19.292 1.00 86.75 105 ASN A O 1
ATOM 803 N N . LYS A 1 106 ? -19.373 -4.066 20.790 1.00 88.38 106 LYS A N 1
ATOM 804 C CA . LYS A 1 106 ? -20.444 -3.831 19.816 1.00 88.38 106 LYS A CA 1
ATOM 805 C C . LYS A 1 106 ? -20.021 -2.824 18.748 1.00 88.38 106 LYS A C 1
ATOM 807 O O . LYS A 1 106 ? -20.234 -3.082 17.566 1.00 88.38 106 LYS A O 1
ATOM 812 N N . LEU A 1 107 ? -19.384 -1.722 19.144 1.00 88.88 107 LEU A N 1
ATOM 813 C CA . LEU A 1 107 ? -18.861 -0.729 18.207 1.00 88.88 107 LEU A CA 1
ATOM 814 C C . LEU A 1 107 ? -17.778 -1.332 17.302 1.00 88.88 107 LEU A C 1
ATOM 816 O O . LEU A 1 107 ? -17.907 -1.263 16.087 1.00 88.88 107 LEU A O 1
ATOM 820 N N . ASN A 1 108 ? -16.781 -2.016 17.869 1.00 87.94 108 ASN A N 1
ATOM 821 C CA . ASN A 1 108 ? -15.730 -2.692 17.101 1.00 87.94 108 ASN A CA 1
ATOM 822 C C . ASN A 1 108 ? -16.295 -3.700 16.091 1.00 87.94 108 ASN A C 1
ATOM 824 O O . ASN A 1 108 ? -15.804 -3.768 14.967 1.00 87.94 108 ASN A O 1
ATOM 828 N N . ARG A 1 109 ? -17.330 -4.463 16.463 1.00 88.56 109 ARG A N 1
ATOM 829 C CA . ARG A 1 109 ? -17.975 -5.433 15.568 1.00 88.56 109 ARG A CA 1
ATOM 830 C C . ARG A 1 109 ? -18.691 -4.746 14.405 1.00 88.56 109 ARG A C 1
ATOM 832 O O . ARG A 1 109 ? -18.552 -5.199 13.275 1.00 88.56 109 ARG A O 1
ATOM 839 N N . ILE A 1 110 ? -19.410 -3.651 14.665 1.00 89.12 110 ILE A N 1
ATOM 840 C CA . ILE A 1 110 ? -20.050 -2.841 13.614 1.00 89.12 110 ILE A CA 1
ATOM 841 C C . ILE A 1 110 ? -18.990 -2.262 12.677 1.00 89.12 110 ILE A C 1
ATOM 843 O O . ILE A 1 110 ? -19.127 -2.368 11.464 1.00 89.12 110 ILE A O 1
ATOM 847 N N . THR A 1 111 ? -17.916 -1.700 13.228 1.00 87.25 111 THR A N 1
ATOM 848 C CA . THR A 1 111 ? -16.825 -1.098 12.459 1.00 87.25 111 THR A CA 1
ATOM 849 C C . THR A 1 111 ? -16.101 -2.127 11.591 1.00 87.25 111 THR A C 1
ATOM 851 O O . THR A 1 111 ? -15.829 -1.861 10.423 1.00 87.25 111 THR A O 1
ATOM 854 N N . ALA A 1 112 ? -15.833 -3.323 12.122 1.00 88.69 112 ALA A N 1
ATOM 855 C CA . ALA A 1 112 ? -15.244 -4.419 11.359 1.00 88.69 112 ALA A CA 1
ATOM 856 C C . ALA A 1 112 ? -16.175 -4.897 10.234 1.00 88.69 112 ALA A C 1
ATOM 858 O O . ALA A 1 112 ? -15.721 -5.072 9.107 1.00 88.69 112 ALA A O 1
ATOM 859 N N . LEU A 1 113 ? -17.475 -5.057 10.513 1.00 90.38 113 LEU A N 1
ATOM 860 C CA . LEU A 1 113 ? -18.468 -5.440 9.506 1.00 90.38 113 LEU A CA 1
ATOM 861 C C . LEU A 1 113 ? -18.583 -4.379 8.404 1.00 90.38 113 LEU A C 1
ATOM 863 O O . LEU A 1 113 ? -18.580 -4.718 7.226 1.00 90.38 113 LEU A O 1
ATOM 867 N N . PHE A 1 114 ? -18.634 -3.101 8.782 1.00 89.25 114 PHE A N 1
ATOM 868 C CA . PHE A 1 114 ? -18.650 -1.984 7.845 1.00 89.25 114 PHE A CA 1
ATOM 869 C C . PHE A 1 114 ? -17.414 -2.007 6.943 1.00 89.25 114 PHE A C 1
ATOM 871 O O . PHE A 1 114 ? -17.567 -2.013 5.727 1.00 89.25 114 PHE A O 1
ATOM 878 N N . MET A 1 115 ? -16.210 -2.099 7.520 1.00 88.62 115 MET A N 1
ATOM 879 C CA . MET A 1 115 ? -14.968 -2.178 6.746 1.00 88.62 115 MET A CA 1
ATOM 880 C C . MET A 1 115 ? -14.920 -3.404 5.830 1.00 88.62 115 MET A C 1
ATOM 882 O O . MET A 1 115 ? -14.450 -3.293 4.702 1.00 88.62 115 MET A O 1
ATOM 886 N N . LEU A 1 116 ? -15.417 -4.560 6.278 1.00 89.94 116 LEU A N 1
ATOM 887 C CA . LEU A 1 116 ? -15.465 -5.772 5.462 1.00 89.94 116 LEU A CA 1
ATOM 888 C C . LEU A 1 116 ? -16.400 -5.592 4.266 1.00 89.94 116 LEU A C 1
ATOM 890 O O . LEU A 1 116 ? -15.995 -5.861 3.141 1.00 89.94 116 LEU A O 1
ATOM 894 N N . VAL A 1 117 ? -17.625 -5.111 4.492 1.00 92.06 117 VAL A N 1
ATOM 895 C CA . VAL A 1 117 ? -18.622 -4.925 3.428 1.00 92.06 117 VAL A CA 1
ATOM 896 C C . VAL A 1 117 ? -18.155 -3.879 2.421 1.00 92.06 117 VAL A C 1
ATOM 89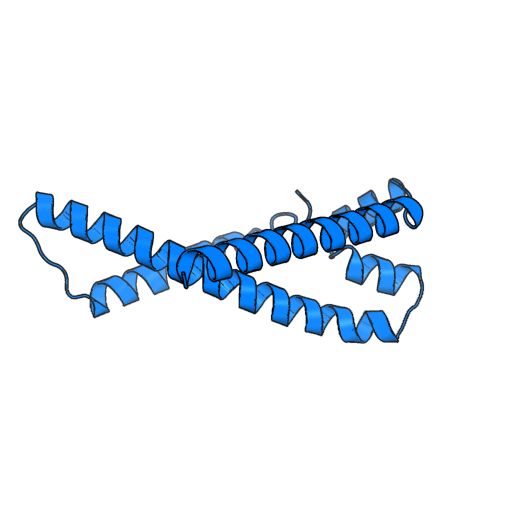8 O O . VAL A 1 117 ? -18.222 -4.126 1.220 1.00 92.06 117 VAL A O 1
ATOM 901 N N . THR A 1 118 ? -17.638 -2.735 2.876 1.00 89.69 118 THR A N 1
ATOM 902 C CA . THR A 1 118 ? -17.142 -1.704 1.955 1.00 89.69 118 THR A CA 1
ATOM 903 C C . THR A 1 118 ? -15.930 -2.185 1.165 1.00 89.69 118 THR A C 1
ATOM 905 O O . THR A 1 118 ? -15.901 -2.010 -0.050 1.00 89.69 118 THR A O 1
ATOM 908 N N . THR A 1 119 ? -14.972 -2.858 1.811 1.00 87.62 119 THR A N 1
ATOM 909 C CA . THR A 1 119 ? -13.796 -3.417 1.123 1.00 87.62 119 THR A CA 1
ATOM 910 C C . THR A 1 119 ? -14.197 -4.506 0.131 1.00 87.62 119 THR A C 1
ATOM 912 O O . THR A 1 119 ? -13.675 -4.522 -0.978 1.00 87.62 119 THR A O 1
ATOM 915 N N . TRP A 1 120 ? -15.150 -5.377 0.479 1.00 90.88 120 TRP A N 1
ATOM 916 C CA . TRP A 1 120 ? -15.686 -6.392 -0.431 1.00 90.88 120 TRP A CA 1
ATOM 917 C C . TRP A 1 120 ? -16.280 -5.736 -1.676 1.00 90.88 120 TRP A C 1
ATOM 919 O O . TRP A 1 120 ? -15.921 -6.108 -2.794 1.00 90.88 120 TRP A O 1
ATOM 929 N N . ILE A 1 121 ? -17.176 -4.760 -1.497 1.00 91.56 121 ILE A N 1
ATOM 930 C CA . ILE A 1 121 ? -17.827 -4.062 -2.613 1.00 91.56 121 ILE A CA 1
ATOM 931 C C . ILE A 1 121 ? -16.767 -3.447 -3.530 1.00 91.56 121 ILE A C 1
ATOM 933 O O . ILE A 1 121 ? -16.796 -3.683 -4.734 1.00 91.56 121 ILE A O 1
ATOM 937 N N . VAL A 1 122 ? -15.7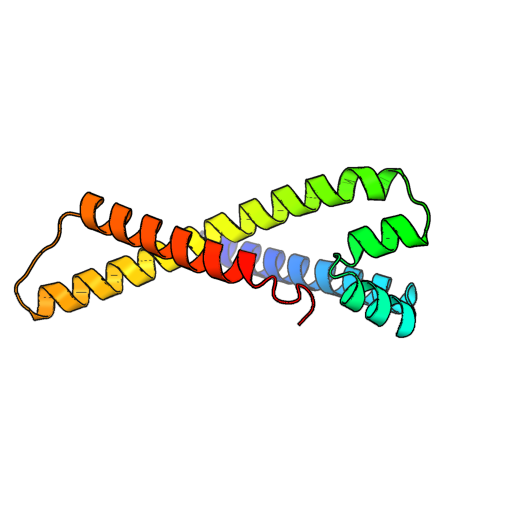92 -2.729 -2.966 1.00 87.62 122 VAL A N 1
ATOM 938 C CA . VAL A 1 122 ? -14.698 -2.124 -3.740 1.00 87.62 122 VAL A CA 1
ATOM 939 C C . VAL A 1 122 ? -13.874 -3.189 -4.467 1.00 87.62 122 VAL A C 1
ATOM 941 O O . VAL A 1 122 ? -13.608 -3.029 -5.652 1.00 87.62 122 VAL A O 1
ATOM 944 N N . ALA A 1 123 ? -13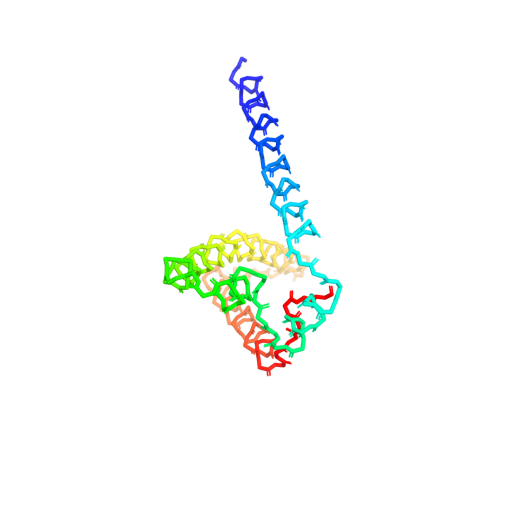.527 -4.299 -3.813 1.00 83.75 123 ALA A N 1
ATOM 945 C CA . ALA A 1 123 ? -12.794 -5.399 -4.441 1.00 83.75 123 ALA A CA 1
ATOM 946 C C . ALA A 1 123 ? -13.585 -6.051 -5.589 1.00 83.75 123 ALA A C 1
ATOM 948 O O . ALA A 1 123 ? -13.003 -6.432 -6.599 1.00 83.75 123 ALA A O 1
ATOM 949 N N . THR A 1 124 ? -14.913 -6.138 -5.466 1.00 86.19 124 THR A N 1
ATOM 950 C CA . THR A 1 124 ? -15.792 -6.694 -6.512 1.00 86.19 124 THR A CA 1
ATOM 951 C C . THR A 1 124 ? -15.895 -5.772 -7.721 1.00 86.19 124 THR A C 1
ATOM 953 O O . THR A 1 124 ? -15.985 -6.245 -8.849 1.00 86.19 124 THR A O 1
ATOM 956 N N . LEU A 1 125 ? -15.845 -4.457 -7.502 1.00 86.31 125 LEU A N 1
ATOM 957 C CA . LEU A 1 125 ? -15.809 -3.468 -8.580 1.00 86.31 125 LEU A CA 1
ATOM 958 C C . LEU A 1 125 ? -14.460 -3.443 -9.320 1.00 86.31 125 LEU A C 1
ATOM 960 O O . LEU A 1 125 ? -14.377 -2.803 -10.363 1.00 86.31 125 LEU A O 1
ATOM 964 N N . ASN A 1 126 ? -13.434 -4.127 -8.788 1.00 80.12 126 ASN A N 1
ATOM 965 C CA . ASN A 1 126 ? -12.077 -4.243 -9.329 1.00 80.12 126 ASN A CA 1
ATOM 966 C C . ASN A 1 126 ? -11.546 -2.928 -9.944 1.00 80.12 126 ASN A C 1
ATOM 968 O O . ASN A 1 126 ? -11.220 -2.889 -11.134 1.00 80.12 126 ASN A O 1
ATOM 972 N N . PRO A 1 127 ? -11.518 -1.820 -9.176 1.00 76.69 127 PRO A N 1
ATOM 973 C CA . PRO A 1 127 ? -10.970 -0.567 -9.672 1.00 76.69 127 PRO A CA 1
ATOM 974 C C . PRO A 1 127 ? -9.493 -0.751 -10.029 1.00 76.69 127 PRO A C 1
ATOM 976 O O . PRO A 1 127 ? -8.775 -1.493 -9.356 1.00 76.69 127 PRO A O 1
ATOM 979 N N . SER A 1 128 ? -9.038 -0.042 -11.066 1.00 69.81 128 SER A N 1
ATOM 980 C CA . SER A 1 128 ? -7.654 -0.147 -11.532 1.00 69.81 128 SER A CA 1
ATOM 981 C C . SER A 1 128 ? -6.657 0.103 -10.404 1.00 69.81 128 SER A C 1
ATOM 983 O O . SER A 1 128 ? -6.708 1.133 -9.730 1.00 69.81 128 SER A O 1
ATOM 985 N N . ILE A 1 129 ? -5.717 -0.829 -10.233 1.00 67.69 129 ILE A N 1
ATOM 986 C CA . ILE A 1 129 ? -4.607 -0.711 -9.272 1.00 67.69 129 ILE A CA 1
ATOM 987 C C . ILE A 1 129 ? -3.668 0.442 -9.677 1.00 67.69 129 ILE A C 1
ATOM 989 O O . ILE A 1 129 ? -3.021 1.058 -8.830 1.00 67.69 129 ILE A O 1
ATOM 993 N N . LEU A 1 130 ? -3.623 0.754 -10.975 1.00 56.72 130 LEU A N 1
ATOM 994 C CA . LEU A 1 130 ? -2.925 1.887 -11.574 1.00 56.72 130 LEU A CA 1
ATOM 995 C C . LEU A 1 130 ? -3.970 2.960 -11.914 1.00 56.72 130 LEU A C 1
ATOM 997 O O . LEU A 1 130 ? -4.515 2.962 -13.025 1.00 56.72 130 LEU A O 1
ATOM 1001 N N . VAL A 1 131 ? -4.314 3.815 -10.947 1.00 42.53 131 VAL A N 1
ATOM 1002 C CA . VAL A 1 131 ? -5.082 5.048 -11.221 1.00 42.53 131 VAL A CA 1
ATOM 1003 C C . VAL A 1 131 ? -4.275 5.919 -12.177 1.00 42.53 131 VAL A C 1
ATOM 1005 O O . VAL A 1 131 ? -3.108 6.215 -11.843 1.00 42.53 131 VAL A O 1
#

InterPro domains:
  IPR018227 Amino acid/polyamine transporter 2 [PTHR35334] (2-130)